Protein 5NYK (pdb70)

InterPro domains:
  IPR013766 Thioredoxin domain [PF00085] (28-106)
  IPR013766 Thioredoxin domain [PS51352] (1-121)
  IPR036249 Thioredoxin-like superfamily [SSF52833] (9-118)
  IPR044253 Thioredoxin-like 3-1/3-2 [PTHR47192] (2-120)

Sequence (118 aa):
PTSVEMEPIDDSSHHLDKILLQARRELSQPIIIDWMASWCRKCIYLKPKLEKLAAEYDTKIKFYCADVNKVPQALVKRGNISKMPTIIQLWKDGEMKAEVIGGHKAWLVIEEVREMIQKFV

Solvent-accessible surface area: 6721 Å² total; per-residue (Å²): 115,122,59,50,134,8,86,81,2,97,54,28,124,37,0,59,122,9,12,117,72,6,129,134,75,86,30,4,4,0,0,2,0,30,0,71,167,11,150,61,2,82,131,2,102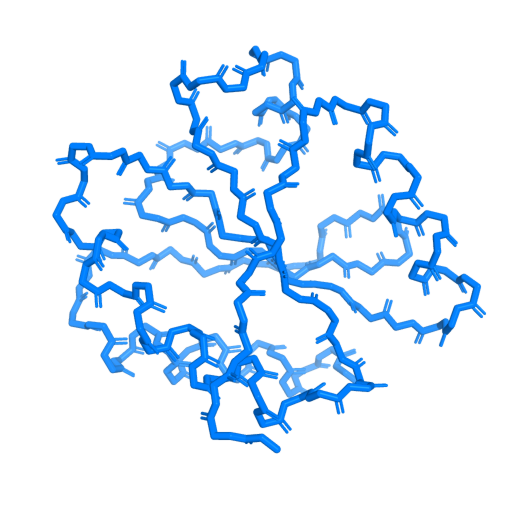,81,93,0,20,128,2,3,8,98,38,60,100,123,5,88,11,8,23,2,13,24,102,163,20,66,86,65,0,26,171,92,3,128,30,94,128,52,1,2,0,0,0,9,57,78,28,88,77,77,27,74,6,73,10,44,68,148,15,142,79,2,10,74,86,0,59,118,14,0,107,161,53,108

Structure (mmCIF, N/CA/C/O backbone):
data_5NYK
#
_entry.id   5NYK
#
_cell.length_a   46.697
_cell.length_b 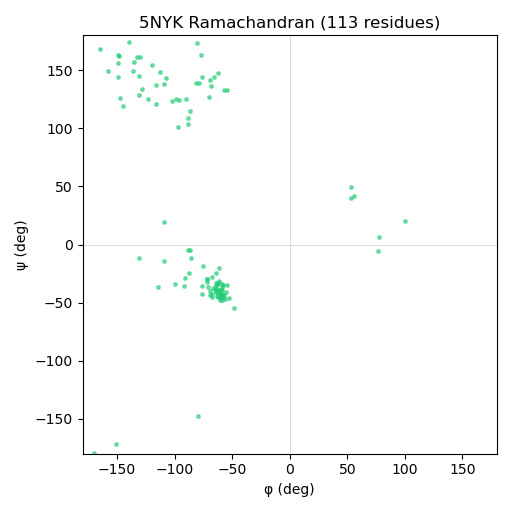  52.863
_cell.length_c   59.083
_cell.angle_alpha   90.00
_cell.angle_beta   90.00
_cell.angle_gamma   90.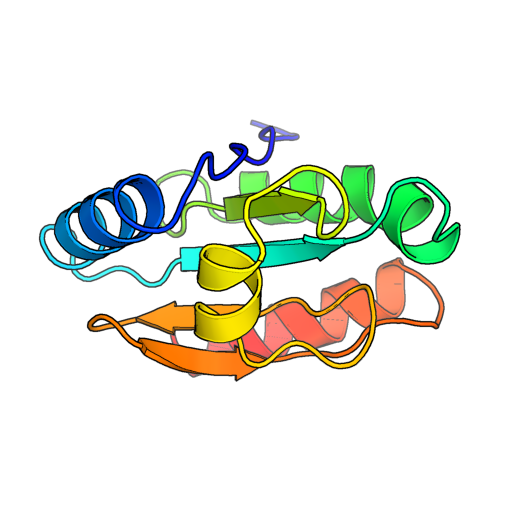00
#
_symmetry.space_group_name_H-M   'P 21 21 21'
#
loop_
_entity.id
_entity.type
_entity.pdbx_description
1 polymer 'Thioredoxin-like protein 2.1'
2 non-polymer 'CHLORIDE ION'
3 non-polymer 'POTASSIUM ION'
4 non-polymer 'PHOSPHATE ION'
5 water water
#
loop_
_atom_site.group_PDB
_atom_site.id
_atom_site.type_symbol
_atom_site.label_atom_id
_atom_site.label_alt_id
_atom_site.label_comp_id
_atom_site.label_asym_id
_atom_site.label_entity_id
_atom_site.label_seq_id
_atom_site.pdbx_PDB_ins_code
_atom_site.Cartn_x
_atom_site.Cartn_y
_atom_site.Cartn_z
_atom_site.occupancy
_atom_site.B_iso_or_equiv
_atom_site.auth_seq_id
_atom_site.auth_comp_id
_atom_site.auth_asym_id
_atom_site.auth_atom_id
_atom_site.pdbx_PDB_model_num
ATOM 1 N N . PRO A 1 5 ? -29.313 -9.209 4.878 1.00 29.69 5 PRO A N 1
ATOM 2 C CA . PRO A 1 5 ? -28.221 -8.619 5.664 1.00 27.91 5 PRO A CA 1
ATOM 3 C C . PRO A 1 5 ? -28.469 -7.164 6.063 1.00 25.55 5 PRO A C 1
ATOM 4 O O . PRO A 1 5 ? -29.158 -6.427 5.362 1.00 24.40 5 PRO A O 1
ATOM 15 N N . THR A 1 6 ? -27.903 -6.762 7.209 1.00 20.33 6 THR A N 1
ATOM 16 C CA . THR A 1 6 ? -27.987 -5.399 7.730 1.00 19.15 6 THR A CA 1
ATOM 17 C C . THR A 1 6 ? -26.800 -4.552 7.232 1.00 16.20 6 THR A C 1
ATOM 18 O O . THR A 1 6 ? -26.909 -3.330 7.142 1.00 15.96 6 THR A O 1
ATOM 29 N N . SER A 1 7 ? -25.661 -5.216 6.967 1.00 14.13 7 SER A N 1
ATOM 30 C CA . SER A 1 7 ? -24.449 -4.575 6.481 1.00 12.64 7 SER A CA 1
ATOM 31 C C . SER A 1 7 ? -23.714 -5.576 5.605 1.00 14.20 7 SER A C 1
ATOM 32 O O . SER A 1 7 ? -23.745 -6.782 5.886 1.00 15.34 7 SER A O 1
ATOM 40 N N . VAL A 1 8 ? -23.066 -5.094 4.531 1.00 11.74 8 VAL A N 1
ATOM 41 C CA . VAL A 1 8 ? -22.269 -5.917 3.638 1.00 11.76 8 VAL A CA 1
ATOM 42 C C . VAL A 1 8 ? -20.941 -5.201 3.467 1.00 12.31 8 VAL A C 1
ATOM 43 O O . VAL A 1 8 ? -20.920 -3.988 3.145 1.00 12.46 8 VAL A O 1
ATOM 56 N N . GLU A 1 9 ? -19.847 -5.928 3.675 1.00 11.23 9 GLU A N 1
ATOM 57 C CA . GLU A 1 9 ? -18.520 -5.343 3.583 1.00 11.68 9 GLU A CA 1
ATOM 58 C C . GLU A 1 9 ? -18.174 -4.963 2.145 1.00 11.48 9 GLU A C 1
ATOM 59 O O . GLU A 1 9 ? -18.356 -5.772 1.240 1.00 12.42 9 GLU A O 1
ATOM 71 N N . MET A 1 10 ? -17.591 -3.779 1.945 1.00 9.84 10 MET A N 1
ATOM 72 C CA . MET A 1 10 ? -17.111 -3.428 0.620 1.00 8.89 10 MET A CA 1
ATOM 73 C C . MET A 1 10 ? -15.920 -4.310 0.301 1.00 9.51 10 MET A C 1
ATOM 74 O O . MET A 1 10 ? -15.069 -4.550 1.174 1.00 11.31 10 MET A O 1
ATOM 88 N N . GLU A 1 11 ? -15.812 -4.745 -0.942 1.00 8.70 11 GLU A N 1
ATOM 89 C CA . GLU A 1 11 ? -14.688 -5.566 -1.367 1.00 8.84 11 GLU A CA 1
ATOM 90 C C . GLU A 1 11 ? -13.544 -4.698 -1.873 1.00 7.86 11 GLU A C 1
ATOM 91 O O . GLU A 1 11 ? -13.753 -3.888 -2.779 1.00 7.92 11 GLU A O 1
ATOM 103 N N . PRO A 1 12 ? -12.323 -4.837 -1.329 1.00 8.39 12 PRO A N 1
ATOM 104 C CA . PRO A 1 12 ? -11.207 -4.046 -1.858 1.00 7.82 12 PRO A CA 1
ATOM 105 C C . PRO A 1 12 ? -10.864 -4.423 -3.289 1.00 8.51 12 PRO A C 1
ATOM 106 O O . PRO A 1 12 ? -10.907 -5.606 -3.667 1.00 9.66 12 PRO A O 1
ATOM 117 N N . ILE A 1 13 ? -10.474 -3.422 -4.077 1.00 7.77 13 ILE A N 1
ATOM 118 C CA . ILE A 1 13 ? -9.994 -3.632 -5.438 1.00 7.53 13 ILE A CA 1
ATOM 119 C C . ILE A 1 13 ? -8.468 -3.673 -5.371 1.00 9.05 13 ILE A C 1
ATOM 120 O O . ILE A 1 13 ? -7.852 -2.736 -4.902 1.00 10.69 13 ILE A O 1
ATOM 136 N N . ASP A 1 14 ? -7.859 -4.742 -5.855 1.00 9.25 14 ASP A N 1
ATOM 137 C CA . ASP A 1 14 ? -6.404 -4.907 -5.733 1.00 10.54 14 ASP A CA 1
ATOM 138 C C . ASP A 1 14 ? -5.597 -4.059 -6.708 1.00 10.56 14 ASP A C 1
ATOM 139 O O . ASP A 1 14 ? -4.549 -3.495 -6.327 1.00 11.89 14 ASP A O 1
ATOM 148 N N . ASP A 1 15 ? -6.034 -3.991 -7.961 1.00 9.39 15 ASP A N 1
ATOM 149 C CA . ASP A 1 15 ? -5.266 -3.363 -9.032 1.00 9.27 15 ASP A CA 1
ATOM 150 C C . ASP A 1 15 ? -6.159 -3.237 -10.258 1.00 9.18 15 ASP A C 1
ATOM 151 O O . ASP A 1 15 ? -7.360 -3.597 -10.212 1.00 8.67 15 ASP A O 1
ATOM 160 N N . SER A 1 16 ? -5.605 -2.700 -11.340 1.00 9.33 16 SER A N 1
ATOM 161 C CA A SER A 1 16 ? -6.385 -2.476 -12.559 0.50 8.56 16 SER A CA 1
ATOM 162 C CA B SER A 1 16 ? -6.373 -2.481 -12.555 0.50 8.87 16 SER A CA 1
ATOM 163 C C . SER A 1 16 ? -6.906 -3.773 -13.180 1.00 9.18 16 SER A C 1
ATOM 164 O O . SER A 1 16 ? -8.028 -3.793 -13.711 1.00 8.62 16 SER A O 1
ATOM 179 N N . HIS A 1 17 ? -6.129 -4.855 -13.124 1.00 9.24 17 HIS A N 1
ATOM 180 C CA . HIS A 1 17 ? -6.610 -6.133 -13.644 1.00 8.89 17 HIS A CA 1
ATOM 181 C C . HIS A 1 17 ? -7.823 -6.623 -12.844 1.00 8.46 17 HIS A C 1
ATOM 182 O O . HIS A 1 17 ? -8.778 -7.154 -13.424 1.00 8.66 17 HIS A O 1
AT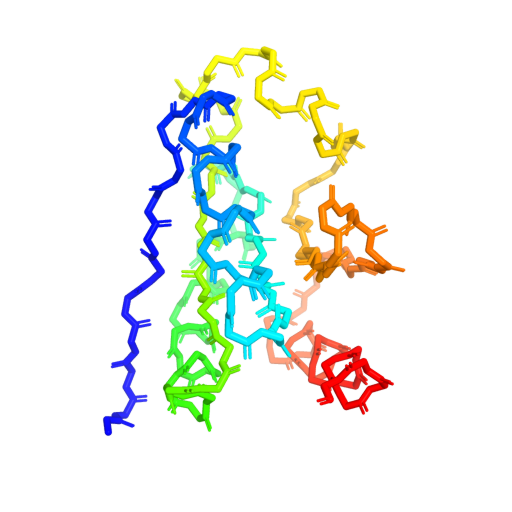OM 196 N N . HIS A 1 18 ? -7.805 -6.421 -11.524 1.00 8.30 18 HIS A N 1
ATOM 197 C CA . HIS A 1 18 ? -8.936 -6.782 -10.699 1.00 7.94 18 HIS A CA 1
ATOM 198 C C . HIS A 1 18 ? -10.158 -5.942 -11.107 1.00 8.11 18 HIS A C 1
ATOM 199 O O . HIS A 1 18 ? -11.243 -6.490 -11.278 1.00 8.08 18 HIS A O 1
ATOM 213 N N . LEU A 1 19 ? -9.969 -4.646 -11.307 1.00 7.70 19 LEU A N 1
ATOM 214 C CA . LEU A 1 19 ? -11.073 -3.805 -11.777 1.00 7.61 19 LEU A CA 1
ATOM 215 C C . LEU A 1 19 ? -11.623 -4.352 -13.105 1.00 7.62 19 LEU A C 1
ATOM 216 O O . LEU A 1 19 ? -12.850 -4.413 -13.310 1.00 7.44 19 LEU A O 1
ATOM 232 N N . ASP A 1 20 ? -10.737 -4.740 -14.019 1.00 7.29 20 ASP A N 1
ATOM 233 C CA . ASP A 1 20 ? -11.198 -5.316 -15.283 1.00 7.40 20 ASP A CA 1
ATOM 234 C C . ASP A 1 20 ? -12.100 -6.528 -15.051 1.00 7.49 20 ASP A C 1
ATOM 235 O O . ASP A 1 20 ? -13.152 -6.647 -15.689 1.00 7.39 20 ASP A O 1
ATOM 244 N N . LYS A 1 21 ? -11.682 -7.440 -14.177 1.00 7.79 21 LYS A N 1
ATOM 245 C CA . LYS A 1 21 ? -12.483 -8.614 -13.872 1.00 7.54 21 LYS A CA 1
ATOM 246 C C . LYS A 1 21 ? -13.798 -8.252 -13.206 1.00 7.37 21 LYS A C 1
ATOM 247 O O . LYS A 1 21 ? -14.835 -8.847 -13.520 1.00 7.61 21 LYS A O 1
ATOM 266 N N . ILE A 1 22 ? -13.782 -7.281 -12.293 1.00 6.84 22 ILE A N 1
ATOM 267 C CA . ILE A 1 22 ? -14.985 -6.816 -11.632 1.00 7.18 22 ILE A CA 1
ATOM 268 C C . ILE A 1 22 ? -15.990 -6.291 -12.679 1.00 7.12 22 ILE A C 1
ATOM 269 O O . ILE A 1 22 ? -17.205 -6.564 -12.570 1.00 7.40 22 ILE A O 1
ATOM 285 N N . LEU A 1 23 ? -15.494 -5.525 -13.649 1.00 6.64 23 LEU A N 1
ATOM 286 C CA . LEU A 1 23 ? -16.380 -4.953 -14.654 1.00 7.15 23 LEU A CA 1
ATOM 287 C C . LEU A 1 23 ? -16.904 -6.015 -15.621 1.00 6.85 23 LEU A C 1
ATOM 288 O O . LEU A 1 23 ? -18.055 -5.905 -16.073 1.00 7.24 23 LEU A O 1
ATOM 304 N N . LEU A 1 24 ? -16.113 -7.049 -15.914 1.00 6.89 24 LEU A N 1
ATOM 305 C CA . LEU A 1 24 ? -16.598 -8.165 -16.725 1.00 6.90 24 LEU A CA 1
ATOM 306 C C . LEU A 1 24 ? -17.734 -8.889 -15.988 1.00 7.05 24 LEU A C 1
ATOM 307 O O . LEU A 1 24 ? -18.734 -9.255 -16.610 1.00 7.49 24 LEU A O 1
ATOM 323 N N . GLN A 1 25 ? -17.587 -9.080 -14.670 1.00 6.81 25 GLN A N 1
ATOM 324 C CA . GLN A 1 25 ? -18.632 -9.766 -13.914 1.00 7.33 25 GLN A CA 1
ATOM 325 C C . GLN A 1 25 ? -19.898 -8.906 -13.865 1.00 7.12 25 GLN A C 1
ATOM 326 O O . GLN A 1 25 ? -21.016 -9.417 -14.004 1.00 7.72 25 GLN A O 1
ATOM 340 N N . ALA A 1 26 ? -19.746 -7.595 -13.647 1.00 6.88 26 ALA A N 1
ATOM 341 C CA . ALA A 1 26 ? -20.918 -6.716 -13.624 1.00 7.00 26 ALA A CA 1
ATOM 342 C C . ALA A 1 26 ? -21.637 -6.741 -14.984 1.00 7.69 26 ALA A C 1
ATOM 343 O O . ALA A 1 26 ? -22.875 -6.742 -15.035 1.00 7.96 26 ALA A O 1
ATOM 350 N N . ARG A 1 27 ? -20.870 -6.779 -16.074 1.00 7.50 27 ARG A N 1
ATOM 351 C CA A ARG A 1 27 ? -21.435 -6.832 -17.399 0.67 8.23 27 ARG A CA 1
ATOM 352 C CA B ARG A 1 27 ? -21.508 -6.852 -17.397 0.33 7.29 27 ARG A CA 1
ATOM 353 C C . ARG A 1 27 ? -22.276 -8.133 -17.567 1.00 8.62 27 ARG A C 1
ATOM 354 O O . ARG A 1 27 ? -23.391 -8.103 -18.123 1.00 9.23 27 ARG A O 1
ATOM 395 N N . GLU A 1 28 ? -21.733 -9.262 -17.118 1.00 7.69 28 GLU A N 1
ATOM 396 C CA . GLU A 1 28 ? -22.451 -10.529 -17.235 1.00 8.36 28 GLU A CA 1
ATOM 397 C C . GLU A 1 28 ? -23.825 -10.406 -16.581 1.00 9.13 28 GLU A C 1
ATOM 398 O O . GLU A 1 28 ? -24.815 -10.953 -17.090 1.00 9.80 28 GLU A O 1
ATOM 410 N N . LEU A 1 29 ? -23.896 -9.734 -15.423 1.00 8.14 29 LEU A N 1
ATOM 411 C CA . LEU A 1 29 ? -25.136 -9.584 -14.660 1.00 8.79 29 LEU A CA 1
ATOM 412 C C . LEU A 1 29 ? -25.989 -8.412 -15.071 1.00 9.87 29 LEU A C 1
ATOM 413 O O . LEU A 1 29 ? -27.059 -8.224 -14.490 1.00 10.14 29 LEU A O 1
ATOM 429 N N . SER A 1 30 ? -25.513 -7.596 -15.987 1.00 8.53 30 SER A N 1
ATOM 430 C CA . SER A 1 30 ? -26.174 -6.362 -16.380 1.00 8.85 30 SER A CA 1
ATOM 431 C C . SER A 1 30 ? -26.404 -5.462 -15.192 1.00 9.56 30 SER A C 1
ATOM 432 O O . SER A 1 30 ? -27.456 -4.825 -15.085 1.00 11.21 30 SER A O 1
ATOM 440 N N . GLN A 1 31 ? -25.399 -5.355 -14.300 1.00 8.00 31 GLN A N 1
ATOM 441 C CA . GLN A 1 31 ? -25.524 -4.540 -13.092 1.00 7.72 31 GLN A CA 1
ATOM 442 C C . GLN A 1 31 ? -24.507 -3.453 -13.062 1.00 8.03 31 GLN A C 1
ATOM 443 O O . GLN A 1 31 ? -23.417 -3.599 -13.598 1.00 7.80 31 GLN A O 1
ATOM 457 N N . PRO A 1 32 ? -24.817 -2.357 -12.350 1.00 7.74 32 PRO A N 1
ATOM 458 C CA . PRO A 1 32 ? -23.791 -1.381 -12.011 1.00 7.22 32 PRO A CA 1
ATOM 459 C C . PRO A 1 32 ? -23.017 -1.905 -10.802 1.00 7.40 32 PRO A C 1
ATOM 460 O O . PRO A 1 32 ? -23.405 -2.877 -10.147 1.00 7.53 32 PRO A O 1
ATOM 471 N N . ILE A 1 33 ? -21.953 -1.181 -10.467 1.00 6.74 33 ILE A N 1
ATOM 472 C CA . ILE A 1 33 ? -21.185 -1.349 -9.240 1.00 6.40 33 ILE A CA 1
ATOM 473 C C . ILE A 1 33 ? -20.965 0.021 -8.629 1.00 6.95 33 ILE A C 1
ATOM 474 O O . ILE A 1 33 ? -21.055 1.049 -9.327 1.00 7.03 33 ILE A O 1
ATOM 490 N N . ILE A 1 34 ? -20.621 0.039 -7.340 1.00 6.28 34 ILE A N 1
ATOM 491 C CA . ILE A 1 34 ? -20.212 1.254 -6.657 1.00 6.41 34 ILE A CA 1
ATOM 492 C C . ILE A 1 34 ? -18.765 1.063 -6.237 1.00 6.54 34 ILE A C 1
ATOM 493 O O . ILE A 1 34 ? -18.404 -0.006 -5.712 1.00 7.50 34 ILE A O 1
ATOM 509 N N . ILE A 1 35 ? -17.933 2.108 -6.419 1.00 6.24 35 ILE A N 1
ATOM 510 C CA . ILE A 1 35 ? -16.556 2.100 -5.924 1.00 6.39 35 ILE A CA 1
ATOM 511 C C . ILE A 1 35 ? -16.373 3.306 -5.018 1.00 6.70 35 ILE A C 1
ATOM 512 O O . ILE A 1 35 ? -16.585 4.456 -5.441 1.00 7.07 35 ILE A O 1
ATOM 528 N N . ASP A 1 36 ? -15.927 3.045 -3.784 1.00 6.54 36 ASP A N 1
ATOM 529 C CA . ASP A 1 36 ? -15.547 4.052 -2.805 1.00 6.92 36 ASP A CA 1
ATOM 530 C C . ASP A 1 36 ? -14.030 4.248 -2.834 1.00 6.53 36 ASP A C 1
ATOM 531 O O . ASP A 1 36 ? -13.299 3.396 -2.354 1.00 7.22 36 ASP A O 1
ATOM 540 N N . TRP A 1 37 ? -13.598 5.320 -3.487 1.00 6.73 37 TRP A N 1
ATOM 541 C CA . TRP A 1 37 ? -12.181 5.707 -3.545 1.00 7.36 37 TRP A CA 1
ATOM 542 C C . TRP A 1 37 ? -11.893 6.551 -2.325 1.00 7.24 37 TRP A C 1
ATOM 543 O O . TRP A 1 37 ? -12.467 7.643 -2.170 1.00 7.40 37 TRP A O 1
ATOM 564 N N . MET A 1 38 ? -11.026 6.035 -1.446 1.00 6.91 38 MET A N 1
ATOM 565 C CA . MET A 1 38 ? -10.840 6.620 -0.147 1.00 7.19 38 MET A CA 1
ATOM 566 C C . MET A 1 38 ? -9.369 6.631 0.239 1.00 7.51 38 MET A C 1
ATOM 567 O O . MET A 1 38 ? -8.509 6.150 -0.494 1.00 7.49 38 MET A O 1
ATOM 581 N N . ALA A 1 39 ? -9.066 7.265 1.381 1.00 7.74 39 ALA A N 1
ATOM 582 C CA . ALA A 1 39 ? -7.736 7.227 1.970 1.00 7.53 39 ALA A CA 1
ATOM 583 C C . ALA A 1 39 ? -7.886 7.009 3.470 1.00 7.68 39 ALA A C 1
ATOM 584 O O . ALA A 1 39 ? -8.859 7.475 4.079 1.00 7.73 39 ALA A O 1
ATOM 591 N N . SER A 1 40 ? -6.911 6.352 4.076 1.00 7.51 40 SER A N 1
ATOM 592 C CA . SER A 1 40 ? -7.008 5.988 5.483 1.00 7.61 40 SER A CA 1
ATOM 593 C C . SER A 1 40 ? -6.795 7.157 6.441 1.00 7.77 40 SER A C 1
ATOM 594 O O . SER A 1 40 ? -7.169 7.062 7.613 1.00 8.53 40 SER A O 1
ATOM 602 N N . TRP A 1 41 ? -6.186 8.249 5.967 1.00 6.91 41 TRP A N 1
ATOM 603 C CA . TRP A 1 41 ? -6.027 9.482 6.733 1.00 6.93 41 TRP A CA 1
ATOM 604 C C . TRP A 1 41 ? -7.216 10.427 6.564 1.00 7.09 41 TRP A C 1
ATOM 605 O O . TRP A 1 41 ? -7.272 11.469 7.223 1.00 7.13 41 TRP A O 1
ATOM 626 N N . CYS A 1 42 ? -8.171 10.086 5.692 1.00 6.72 42 CYS A N 1
ATOM 627 C CA . CYS A 1 42 ? -9.289 10.950 5.352 1.00 7.31 42 CYS A CA 1
ATOM 628 C C . CYS A 1 42 ? -10.404 10.655 6.367 1.00 7.19 42 CYS A C 1
ATOM 629 O O . CYS A 1 42 ? -11.038 9.602 6.298 1.00 6.93 42 CYS A O 1
ATOM 636 N N . ARG A 1 43 ? -10.586 11.543 7.336 1.00 7.26 43 ARG A N 1
ATOM 637 C CA . ARG A 1 43 ? -11.517 11.229 8.415 1.00 7.24 43 ARG A CA 1
ATOM 638 C C . ARG A 1 43 ? -12.920 10.999 7.890 1.00 7.26 43 ARG A C 1
ATOM 639 O O . ARG A 1 43 ? -13.606 10.078 8.329 1.00 7.29 43 ARG A O 1
ATOM 660 N N . LYS A 1 44 ? -13.386 11.807 6.947 1.00 7.36 44 LYS A N 1
ATOM 661 C CA . LYS A 1 44 ? -14.719 11.610 6.408 1.00 7.88 44 LYS A CA 1
ATOM 662 C C . LYS A 1 44 ? -14.849 10.285 5.684 1.00 7.49 44 LYS A C 1
ATOM 663 O O . LYS A 1 44 ? -15.910 9.650 5.739 1.00 7.85 44 LYS A O 1
ATOM 682 N N . CYS A 1 45 ? -13.781 9.827 5.041 1.00 7.36 45 CYS A N 1
ATOM 683 C CA . CYS A 1 45 ? -13.782 8.502 4.407 1.00 7.22 45 CYS A CA 1
ATOM 684 C C . CYS A 1 45 ? -14.030 7.429 5.463 1.00 6.89 45 CYS A C 1
ATOM 685 O O . CYS A 1 45 ? -14.830 6.500 5.255 1.00 7.22 45 CYS A O 1
ATOM 692 N N . ILE A 1 46 ? -13.308 7.520 6.571 1.00 6.81 46 ILE A N 1
ATOM 693 C CA . ILE A 1 46 ? -13.435 6.529 7.633 1.00 6.98 46 ILE A CA 1
ATOM 694 C C . ILE A 1 46 ? -14.861 6.554 8.204 1.00 7.21 46 ILE A C 1
ATOM 695 O O . ILE A 1 46 ? -15.484 5.505 8.397 1.00 7.53 46 ILE A O 1
ATOM 711 N N . TYR A 1 47 ? -15.387 7.732 8.465 1.00 7.20 47 TYR A N 1
ATOM 712 C CA . TYR A 1 47 ? -16.715 7.820 9.072 1.00 7.45 47 TYR A CA 1
ATOM 713 C C . TYR A 1 47 ? -17.781 7.335 8.100 1.00 7.73 47 TYR A C 1
ATOM 714 O O . TYR A 1 47 ? -18.845 6.858 8.531 1.00 8.77 47 TYR A O 1
ATOM 732 N N . LEU A 1 48 ? -17.546 7.456 6.802 1.00 7.43 48 LEU A N 1
ATOM 733 C CA . LEU A 1 48 ? -18.527 7.031 5.799 1.00 7.86 48 LEU A CA 1
ATOM 734 C C . LEU A 1 48 ? -18.629 5.514 5.710 1.00 8.13 48 LEU A C 1
ATOM 735 O O . LEU A 1 48 ? -19.681 5.002 5.324 1.00 8.28 48 LEU A O 1
ATOM 751 N N . LYS A 1 49 ? -17.543 4.773 5.997 1.00 8.38 49 LYS A N 1
ATOM 752 C CA . LYS A 1 49 ? -17.517 3.337 5.770 1.00 8.36 49 LYS A CA 1
ATOM 753 C C . LYS A 1 49 ? -18.736 2.592 6.310 1.00 8.37 49 LYS A C 1
ATOM 754 O O . LYS A 1 49 ? -19.376 1.865 5.545 1.00 8.82 49 LYS A O 1
ATOM 773 N N . PRO A 1 50 ? -19.090 2.715 7.601 1.00 8.72 50 PRO A N 1
ATOM 774 C CA . PRO A 1 50 ? -20.236 1.918 8.086 1.00 9.14 50 PRO A CA 1
ATOM 775 C C . PRO A 1 50 ? -21.539 2.267 7.398 1.00 8.44 50 PRO A C 1
ATOM 776 O O . PRO A 1 50 ? -22.393 1.394 7.200 1.00 8.90 50 PRO A O 1
ATOM 787 N N . LYS A 1 51 ? -21.697 3.526 7.031 1.00 8.78 51 LYS A N 1
ATOM 788 C CA . LYS A 1 51 ? -22.908 3.951 6.335 1.00 8.37 51 LYS A CA 1
ATOM 789 C C . LYS A 1 51 ? -22.968 3.412 4.913 1.00 8.14 51 LYS A C 1
ATOM 790 O O . LYS A 1 51 ? -24.044 3.032 4.421 1.00 8.53 51 LYS A O 1
ATOM 809 N N . LEU A 1 52 ? -21.823 3.346 4.243 1.00 7.94 52 LEU A N 1
ATOM 810 C CA . LEU A 1 52 ? -21.760 2.724 2.916 1.00 8.09 52 LEU A CA 1
ATOM 811 C C . LEU A 1 52 ? -22.063 1.243 3.007 1.00 8.65 52 LEU A C 1
ATOM 812 O O . LEU A 1 52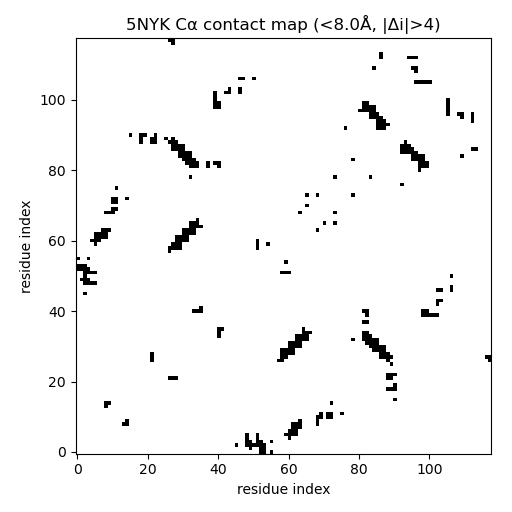 ? -22.703 0.700 2.097 1.00 8.71 52 LEU A O 1
ATOM 828 N N . GLU A 1 53 ? -21.593 0.565 4.063 1.00 8.50 53 GLU A N 1
ATOM 829 C CA . GLU A 1 53 ? -21.828 -0.871 4.189 1.00 8.88 53 GLU A CA 1
ATOM 830 C C . GLU A 1 53 ? -23.294 -1.150 4.524 1.00 8.97 53 GLU A C 1
ATOM 831 O O . GLU A 1 53 ? -23.841 -2.153 4.066 1.00 9.25 53 GLU A O 1
ATOM 843 N N . LYS A 1 54 ? -23.975 -0.231 5.216 1.00 8.66 54 LYS A N 1
ATOM 844 C CA . LYS A 1 54 ? -25.418 -0.353 5.420 1.00 9.13 54 LYS A CA 1
ATOM 845 C C . LYS A 1 54 ? -26.132 -0.172 4.061 1.00 9.55 54 LYS A C 1
ATOM 846 O O . LYS A 1 54 ? -27.046 -0.944 3.740 1.00 10.21 54 LYS A O 1
ATOM 865 N N . LEU A 1 55 ? -25.727 0.836 3.272 1.00 8.80 55 LEU A N 1
ATOM 866 C CA . LEU A 1 55 ? -26.336 1.026 1.965 1.00 9.10 55 LEU A CA 1
ATOM 867 C C . LEU A 1 55 ? -26.073 -0.193 1.053 1.00 9.27 55 LEU A C 1
ATOM 868 O O . LEU A 1 55 ? -26.983 -0.647 0.325 1.00 9.95 55 LEU A O 1
ATOM 884 N N . ALA A 1 56 ? -24.879 -0.762 1.112 1.00 8.97 56 ALA A N 1
ATOM 885 C CA . ALA A 1 56 ? -24.566 -1.924 0.304 1.00 9.00 56 ALA A CA 1
ATOM 886 C C . ALA A 1 56 ? -25.501 -3.063 0.629 1.00 9.62 56 ALA A C 1
ATOM 887 O O . ALA A 1 56 ? -25.947 -3.788 -0.279 1.00 10.27 56 ALA A O 1
ATOM 894 N N . ALA A 1 57 ? -25.837 -3.242 1.914 1.00 9.53 57 ALA A N 1
ATOM 895 C CA . ALA A 1 57 ? -26.768 -4.317 2.286 1.00 10.42 57 ALA A CA 1
ATOM 896 C C . ALA A 1 57 ? -28.132 -4.115 1.682 1.00 10.99 57 ALA A C 1
ATOM 897 O O . ALA A 1 57 ? -28.772 -5.106 1.281 1.00 11.75 57 ALA A O 1
ATOM 904 N N . GLU A 1 58 ? -28.582 -2.889 1.544 1.00 10.81 58 GLU A N 1
ATOM 905 C CA . GLU A 1 58 ? -29.876 -2.611 0.945 1.00 11.42 58 GLU A CA 1
ATOM 906 C C . GLU A 1 58 ? -29.921 -3.035 -0.520 1.00 12.42 58 GLU A C 1
ATOM 907 O O . GLU A 1 58 ? -31.000 -3.265 -1.057 1.00 14.79 58 GLU A O 1
ATOM 919 N N . TYR A 1 59 ? -28.758 -3.097 -1.183 1.00 10.67 59 TYR A N 1
ATOM 920 C CA . TYR A 1 59 ? -28.622 -3.482 -2.584 1.00 10.73 59 TYR A CA 1
ATOM 921 C C . TYR A 1 59 ? -27.978 -4.846 -2.763 1.00 11.28 59 TYR A C 1
ATOM 922 O O . TYR A 1 59 ? -27.551 -5.179 -3.865 1.00 11.49 59 TYR A O 1
ATOM 940 N N . ASP A 1 60 ? -27.983 -5.684 -1.729 1.00 11.73 60 ASP A N 1
ATOM 941 C CA . ASP A 1 60 ? -27.407 -7.012 -1.821 1.00 12.02 60 ASP A CA 1
ATOM 942 C C . ASP A 1 60 ? -28.063 -7.779 -2.956 1.00 13.59 60 ASP A C 1
ATOM 943 O O . ASP A 1 60 ? -29.287 -7.753 -3.084 1.00 13.95 60 ASP A O 1
ATOM 952 N N . THR A 1 61 ? -27.238 -8.428 -3.796 1.00 13.09 61 THR A N 1
ATOM 953 C CA . THR A 1 61 ? -27.626 -9.174 -5.000 1.00 12.81 61 THR A CA 1
ATOM 954 C C . THR A 1 61 ? -27.956 -8.273 -6.182 1.00 14.47 61 THR A C 1
ATOM 955 O O . THR A 1 61 ? -28.167 -8.805 -7.274 1.00 14.43 61 THR A O 1
ATOM 966 N N . LYS A 1 62 ? -27.983 -6.941 -6.006 1.00 11.22 62 LYS A N 1
ATOM 967 C CA . LYS A 1 62 ? -28.337 -6.022 -7.078 1.00 11.48 62 LYS A CA 1
ATOM 968 C C . LYS A 1 62 ? -27.206 -5.117 -7.528 1.00 9.82 62 LYS A C 1
ATOM 969 O O . LYS A 1 62 ? -27.133 -4.764 -8.702 1.00 9.43 62 LYS A O 1
ATOM 988 N N . ILE A 1 63 ? -26.365 -4.668 -6.590 1.00 8.31 63 ILE A N 1
ATOM 989 C CA . ILE A 1 63 ? -25.222 -3.805 -6.880 1.00 8.19 63 ILE A CA 1
ATOM 990 C C . ILE A 1 63 ? -24.110 -4.186 -5.939 1.00 8.91 63 ILE A C 1
ATOM 991 O O . ILE A 1 63 ? -24.285 -4.054 -4.724 1.00 10.14 63 ILE A O 1
ATOM 1007 N N . LYS A 1 64 ? -22.990 -4.620 -6.468 1.00 7.61 64 LYS A N 1
ATOM 1008 C CA . LYS A 1 64 ? -21.825 -4.885 -5.627 1.00 7.58 64 LYS A CA 1
ATOM 1009 C C . LYS A 1 64 ? -21.077 -3.584 -5.340 1.00 7.14 64 LYS A C 1
ATOM 1010 O O . LYS A 1 64 ? -20.896 -2.739 -6.231 1.00 7.48 64 LYS A O 1
ATOM 1029 N N . PHE A 1 65 ? -20.630 -3.451 -4.091 1.00 7.34 65 PHE A N 1
ATOM 1030 C CA . PHE A 1 65 ? -19.857 -2.302 -3.628 1.00 7.02 65 PHE A CA 1
ATOM 1031 C C . PHE A 1 65 ? -18.413 -2.708 -3.371 1.00 7.05 65 PHE A C 1
ATOM 1032 O O . PHE A 1 65 ? -18.119 -3.741 -2.740 1.00 8.15 65 PHE A O 1
ATOM 1049 N N . TYR A 1 66 ? -17.519 -1.828 -3.798 1.00 6.89 66 TYR A N 1
ATOM 1050 C CA . TYR A 1 66 ? -16.082 -2.002 -3.705 1.00 7.03 66 TYR A CA 1
ATOM 1051 C C . TYR A 1 66 ? -15.448 -0.781 -3.089 1.00 7.09 66 TYR A C 1
ATOM 1052 O O . TYR A 1 66 ? -16.031 0.309 -3.074 1.00 7.27 66 TYR A O 1
ATOM 1070 N N . CYS A 1 67 ? -14.217 -0.955 -2.596 1.00 7.44 67 CYS A N 1
ATOM 1071 C CA . CYS A 1 67 ? -13.445 0.169 -2.077 1.00 7.59 67 CYS A CA 1
ATOM 1072 C C . CYS A 1 67 ? -12.025 0.087 -2.581 1.00 7.35 67 CYS A C 1
ATOM 1073 O O . CYS A 1 67 ? -11.524 -0.982 -2.936 1.00 8.27 67 CYS A O 1
ATOM 1081 N N . ALA A 1 68 ? -11.364 1.234 -2.598 1.00 7.41 68 ALA A N 1
ATOM 1082 C CA . ALA A 1 68 ? -9.965 1.288 -2.986 1.00 8.32 68 ALA A CA 1
ATOM 1083 C C . ALA A 1 68 ? -9.277 2.383 -2.204 1.00 8.51 68 ALA A C 1
ATOM 1084 O O . ALA A 1 68 ? -9.765 3.533 -2.192 1.00 8.83 68 ALA A O 1
ATOM 1091 N N . ASP A 1 69 ? -8.191 2.019 -1.524 1.00 8.56 69 ASP A N 1
ATOM 1092 C CA . ASP A 1 69 ? -7.388 2.957 -0.740 1.00 8.13 69 ASP A CA 1
ATOM 1093 C C . ASP A 1 69 ? -6.346 3.544 -1.688 1.00 8.43 69 ASP A C 1
ATOM 1094 O O . ASP A 1 69 ? -5.449 2.827 -2.175 1.00 9.33 69 ASP A O 1
ATOM 1103 N N . VAL A 1 70 ? -6.518 4.825 -2.029 1.00 7.88 70 VAL A N 1
ATOM 1104 C CA . VAL A 1 70 ? -5.711 5.461 -3.061 1.00 8.24 70 VAL A CA 1
ATOM 1105 C C . VAL A 1 70 ? -4.232 5.516 -2.773 1.00 9.89 70 VAL A C 1
ATOM 1106 O O . VAL A 1 70 ? -3.442 5.699 -3.711 1.00 10.23 70 VAL A O 1
ATOM 1119 N N . ASN A 1 71 ? -3.835 5.376 -1.509 1.00 8.96 71 ASN A N 1
ATOM 1120 C CA . ASN A 1 71 ? -2.409 5.337 -1.210 1.00 9.59 71 ASN A CA 1
ATOM 1121 C C . ASN A 1 71 ? -1.839 3.945 -1.294 1.00 12.10 71 ASN A C 1
ATOM 1122 O O . ASN A 1 71 ? -0.615 3.807 -1.474 1.00 16.80 71 ASN A O 1
ATOM 1133 N N . LYS A 1 72 ? -2.650 2.924 -1.116 1.00 10.09 72 LYS A N 1
ATOM 1134 C CA . LYS A 1 72 ? -2.156 1.557 -1.105 1.00 10.74 72 LYS A CA 1
ATOM 1135 C C . LYS A 1 72 ? -2.200 0.891 -2.463 1.00 12.14 72 LYS A C 1
ATOM 1136 O O . LYS A 1 72 ? -1.287 0.106 -2.769 1.00 13.53 72 LYS A O 1
ATOM 1155 N N . VAL A 1 73 ? -3.208 1.169 -3.286 1.00 9.90 73 VAL A N 1
ATOM 1156 C CA . VAL A 1 73 ? -3.327 0.499 -4.569 1.00 9.92 73 VAL A CA 1
ATOM 1157 C C . VAL A 1 73 ? -2.347 1.105 -5.554 1.00 11.12 73 VAL A C 1
ATOM 1158 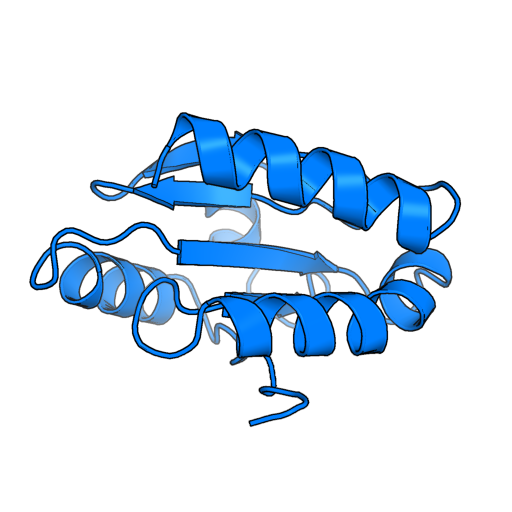O O . VAL A 1 73 ? -1.832 2.223 -5.352 1.00 10.90 73 VAL A O 1
ATOM 1171 N N . PRO A 1 74 ? -2.065 0.414 -6.667 1.00 11.42 74 PRO A N 1
ATOM 1172 C CA . PRO A 1 74 ? -1.160 1.001 -7.654 1.00 11.83 74 PRO A CA 1
ATOM 1173 C C . PRO A 1 74 ? -1.728 2.297 -8.229 1.00 12.63 74 PRO A C 1
ATOM 1174 O O . PRO A 1 74 ? -2.949 2.470 -8.406 1.00 11.12 74 PRO A O 1
ATOM 1185 N N . GLN A 1 75 ? -0.830 3.229 -8.559 1.00 12.98 75 GLN A N 1
ATOM 1186 C CA . GLN A 1 75 ? -1.211 4.497 -9.162 1.00 13.31 75 GLN A CA 1
ATOM 1187 C C . GLN A 1 75 ? -2.054 4.292 -10.433 1.00 13.10 75 GLN A C 1
ATOM 1188 O O . GLN A 1 75 ? -2.973 5.068 -10.695 1.00 12.37 75 GLN A O 1
ATOM 1192 N N . ALA A 1 76 ? -1.752 3.234 -11.203 1.00 12.10 76 ALA A N 1
ATOM 1193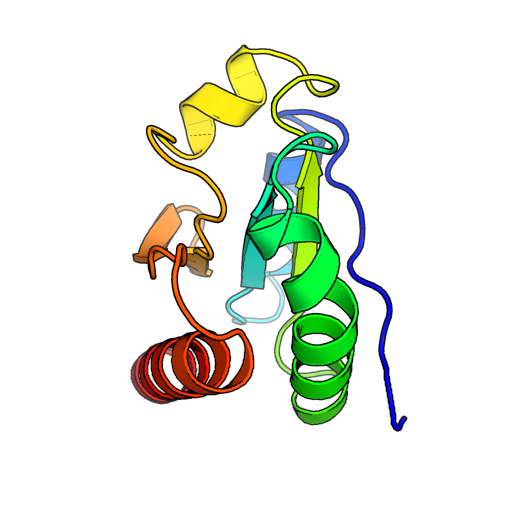 C CA . ALA A 1 76 ? -2.507 2.987 -12.432 1.00 11.37 76 ALA A CA 1
ATOM 1194 C C . ALA A 1 76 ? -3.977 2.718 -12.142 1.00 10.88 76 ALA A C 1
ATOM 1195 O O . ALA A 1 76 ? -4.829 3.115 -12.939 1.00 11.60 76 ALA A O 1
ATOM 1202 N N . LEU A 1 77 ? -4.286 2.080 -11.010 1.00 10.31 77 LEU A N 1
ATOM 1203 C CA . LEU A 1 77 ? -5.689 1.840 -10.681 1.00 9.46 77 LEU A CA 1
ATOM 1204 C C . LEU A 1 77 ? -6.384 3.151 -10.339 1.00 9.15 77 LEU A C 1
ATOM 1205 O O . LEU A 1 77 ? -7.486 3.404 -10.806 1.00 9.63 77 LEU A O 1
ATOM 1221 N N . VAL A 1 78 ? -5.722 4.011 -9.543 1.00 9.17 78 VAL A N 1
ATOM 1222 C CA . VAL A 1 78 ? -6.335 5.291 -9.187 1.00 9.51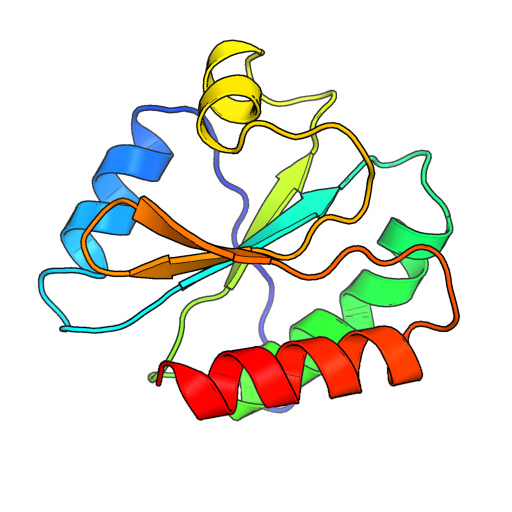 78 VAL A CA 1
ATOM 1223 C C . VAL A 1 78 ? -6.640 6.098 -10.468 1.00 9.96 78 VAL A C 1
ATOM 1224 O O . VAL A 1 78 ? -7.671 6.719 -10.601 1.00 10.21 78 VAL A O 1
ATOM 1237 N N . LYS A 1 79 ? -5.720 6.043 -11.447 1.00 10.40 79 LYS A N 1
ATOM 1238 C CA . LYS A 1 79 ? -5.902 6.762 -12.710 1.00 10.77 79 LYS A CA 1
ATOM 1239 C C . LYS A 1 79 ? -7.139 6.273 -13.459 1.00 10.95 79 LYS A C 1
ATOM 1240 O O . LYS A 1 79 ? -7.812 7.067 -14.090 1.00 11.06 79 LYS A O 1
ATOM 1259 N N . ARG A 1 80 ? -7.494 4.994 -13.322 1.00 10.15 80 ARG A N 1
ATOM 1260 C CA . ARG A 1 80 ? -8.722 4.476 -13.948 1.00 10.78 80 ARG A CA 1
ATOM 1261 C C . ARG A 1 80 ? -9.966 5.231 -13.461 1.00 11.13 80 ARG A C 1
ATOM 1262 O O . ARG A 1 80 ? -10.899 5.405 -14.232 1.00 11.28 80 ARG A O 1
ATOM 1283 N N . GLY A 1 81 ? -9.982 5.678 -12.192 1.00 10.49 81 GLY A N 1
ATOM 1284 C CA . GLY A 1 81 ? -11.095 6.447 -11.650 1.00 11.03 81 GLY A CA 1
ATOM 1285 C C . GLY A 1 81 ? -11.026 7.931 -11.906 1.00 9.91 81 GLY A C 1
ATOM 1286 O O . GLY A 1 81 ? -11.971 8.653 -11.642 1.00 10.41 81 GLY A O 1
ATOM 1290 N N . ASN A 1 82 ? -9.848 8.426 -12.379 1.00 10.04 82 ASN A N 1
ATOM 1291 C CA . ASN A 1 82 ? -9.590 9.843 -12.546 1.00 9.74 82 ASN A CA 1
ATOM 1292 C C . ASN A 1 82 ? -9.889 10.561 -11.217 1.00 10.51 82 ASN A C 1
ATOM 1293 O O . ASN A 1 82 ? -10.529 11.581 -11.184 1.00 12.78 82 ASN A O 1
ATOM 1304 N N . ILE A 1 83 ? -9.356 10.041 -10.126 1.00 8.84 83 ILE A N 1
ATOM 1305 C CA . ILE A 1 83 ? -9.650 10.584 -8.799 1.00 8.53 83 ILE A CA 1
ATOM 1306 C C . ILE A 1 83 ? -8.851 11.842 -8.532 1.00 9.74 83 ILE A C 1
ATOM 1307 O O . ILE A 1 83 ? -7.659 11.900 -8.868 1.00 9.90 83 ILE A O 1
ATOM 1323 N N . SER A 1 84 ? -9.506 12.815 -7.928 1.00 8.46 84 SER A N 1
ATOM 1324 C CA . SER A 1 84 ? -8.879 14.057 -7.498 1.00 8.62 84 SER A CA 1
ATOM 1325 C C . SER A 1 84 ? -9.206 14.450 -6.057 1.00 8.84 84 SER A C 1
ATOM 1326 O O . SER A 1 84 ? -8.542 15.348 -5.515 1.00 9.52 84 SER A O 1
ATOM 1333 N N . LYS A 1 85 ? -10.185 13.790 -5.416 1.00 9.12 85 LYS A N 1
ATOM 1334 C CA . LYS A 1 85 ? -10.630 14.135 -4.069 1.00 8.88 85 LYS A CA 1
ATOM 1335 C C . LYS A 1 85 ? -11.097 12.860 -3.414 1.00 8.33 85 LYS A C 1
ATOM 1336 O O . LYS A 1 85 ? -11.489 11.909 -4.102 1.00 8.78 85 LYS A O 1
ATOM 1355 N N . MET A 1 86 ? -11.090 12.831 -2.087 1.00 8.00 86 MET A N 1
ATOM 1356 C CA . MET A 1 86 ? -11.580 11.664 -1.350 1.00 8.62 86 MET A CA 1
ATOM 1357 C C . MET A 1 86 ? -12.547 12.104 -0.254 1.00 8.58 86 MET A C 1
ATOM 1358 O O . MET A 1 86 ? -12.339 13.161 0.374 1.00 9.50 86 MET A O 1
ATOM 1372 N N . PRO A 1 87 ? -13.577 11.312 0.034 1.00 7.81 87 PRO A N 1
ATOM 1373 C CA . PRO A 1 87 ? -13.959 10.122 -0.719 1.00 8.08 87 PRO A CA 1
ATOM 1374 C C . PRO A 1 87 ? -14.668 10.497 -2.009 1.00 9.44 87 PRO A C 1
ATOM 1375 O O . PRO A 1 87 ? -15.480 11.448 -2.036 1.00 10.84 87 PRO A O 1
ATOM 1386 N N . THR A 1 88 ? -14.420 9.706 -3.063 1.00 7.50 88 THR A N 1
ATOM 1387 C CA . THR A 1 88 ? -15.188 9.812 -4.308 1.00 7.46 88 THR A CA 1
ATOM 1388 C C . THR A 1 88 ? -15.930 8.494 -4.473 1.00 7.04 88 THR A C 1
ATOM 1389 O O . THR A 1 88 ? -15.281 7.433 -4.503 1.00 7.86 88 THR A O 1
ATOM 1400 N N . ILE A 1 89 ? -17.252 8.553 -4.543 1.00 6.90 89 ILE A N 1
ATOM 1401 C CA A ILE A 1 89 ? -18.077 7.357 -4.661 0.50 6.15 89 ILE A CA 1
ATOM 1402 C CA B ILE A 1 89 ? -18.075 7.358 -4.663 0.50 6.61 89 ILE A CA 1
ATOM 1403 C C . ILE A 1 89 ? -18.598 7.317 -6.085 1.00 6.78 89 ILE A C 1
ATOM 1404 O O . ILE A 1 89 ? -19.395 8.178 -6.489 1.00 7.14 89 ILE A O 1
ATOM 1433 N N . GLN A 1 90 ? -18.119 6.354 -6.870 1.00 6.46 90 GLN A N 1
ATOM 1434 C CA . GLN A 1 90 ? -18.483 6.276 -8.288 1.00 6.47 90 GLN A CA 1
ATOM 1435 C C . GLN A 1 90 ? -19.419 5.144 -8.569 1.00 6.41 90 GLN A C 1
ATOM 1436 O O . GLN A 1 90 ? -19.258 4.043 -8.014 1.00 6.95 90 GLN A O 1
ATOM 1450 N N . LEU A 1 91 ? -20.362 5.370 -9.482 1.00 6.60 91 LEU A N 1
ATOM 1451 C CA . LEU A 1 91 ? -21.187 4.299 -10.036 1.00 6.55 91 LEU A CA 1
ATOM 1452 C C . LEU A 1 91 ? -20.633 3.970 -11.414 1.00 6.38 91 LEU A C 1
ATOM 1453 O O . LEU A 1 91 ? -20.502 4.874 -12.254 1.00 7.05 91 LEU A O 1
ATOM 1469 N N . TRP A 1 92 ? -20.273 2.692 -11.630 1.00 6.52 92 TRP A N 1
ATOM 1470 C CA . TRP A 1 92 ? -19.817 2.212 -12.915 1.00 6.59 92 TRP A CA 1
ATOM 1471 C C . TRP A 1 92 ? -20.828 1.254 -13.490 1.00 6.70 92 TRP A C 1
ATOM 1472 O O . TRP A 1 92 ? -21.496 0.517 -12.771 1.00 7.46 92 TRP A O 1
ATOM 1493 N N . LYS A 1 93 ? -20.910 1.244 -14.809 1.00 7.08 93 LYS A N 1
ATOM 1494 C CA . LYS A 1 93 ? -21.775 0.299 -15.513 1.00 7.24 93 LYS A CA 1
ATOM 1495 C C . LYS A 1 93 ? -21.232 0.182 -16.930 1.00 8.20 93 LYS A C 1
ATOM 1496 O O . LYS A 1 93 ? -20.651 1.143 -17.451 1.00 8.55 93 LYS A O 1
ATOM 1515 N N . ASP A 1 94 ? -21.382 -0.988 -17.569 1.00 8.40 94 ASP A N 1
ATOM 1516 C CA . ASP A 1 94 ? -20.883 -1.132 -18.943 1.00 9.09 94 ASP A CA 1
ATOM 1517 C C . ASP A 1 94 ? -19.422 -0.734 -19.062 1.00 9.33 94 ASP A C 1
ATOM 1518 O O . ASP A 1 94 ? -19.044 -0.047 -20.024 1.00 10.46 94 ASP A O 1
ATOM 1527 N N . GLY A 1 95 ? -18.623 -1.108 -18.072 1.00 8.66 95 GLY A N 1
ATOM 1528 C CA . GLY A 1 95 ? -17.183 -0.924 -18.156 1.00 8.76 95 GLY A CA 1
ATOM 1529 C C . GLY A 1 95 ? -16.673 0.474 -17.902 1.00 8.94 95 GLY A C 1
ATOM 1530 O O . GLY A 1 95 ? -15.471 0.680 -18.089 1.00 9.96 95 GLY A O 1
ATOM 1534 N N . GLU A 1 96 ? -17.507 1.427 -17.496 1.00 8.19 96 GLU A N 1
ATOM 1535 C CA . GLU A 1 96 ? -17.021 2.794 -17.317 1.00 9.33 96 GLU A CA 1
ATOM 1536 C C . GLU A 1 96 ? -17.768 3.491 -16.201 1.00 7.90 96 GLU A C 1
ATOM 1537 O O . GLU A 1 96 ? -18.857 3.089 -15.787 1.00 7.90 96 GLU A O 1
ATOM 1549 N N . MET A 1 97 ? -17.164 4.573 -15.733 1.00 8.29 97 MET A N 1
ATOM 1550 C CA . MET A 1 97 ? -17.794 5.418 -14.731 1.00 7.72 97 MET A CA 1
ATOM 1551 C C . MET A 1 97 ? -18.975 6.149 -15.368 1.00 7.76 97 MET A C 1
ATOM 1552 O O . MET A 1 97 ? -18.817 6.790 -16.422 1.00 9.59 97 MET A O 1
ATOM 1566 N N . LYS A 1 98 ? -20.129 6.037 -14.750 1.00 7.19 98 LYS A N 1
ATOM 1567 C CA . LYS A 1 98 ? -21.334 6.720 -15.218 1.00 7.80 98 LYS A CA 1
ATOM 1568 C C . LYS A 1 98 ? -21.631 7.980 -14.460 1.00 7.39 98 LYS A C 1
ATOM 1569 O O . LYS A 1 98 ? -22.170 8.939 -15.059 1.00 8.89 98 LYS A O 1
ATOM 1588 N N . ALA A 1 99 ? -21.322 8.038 -13.158 1.00 7.52 99 ALA A N 1
ATOM 1589 C CA . ALA A 1 99 ? -21.510 9.238 -12.367 1.00 7.48 99 ALA A CA 1
ATOM 1590 C C . ALA A 1 99 ? -20.724 9.073 -11.087 1.00 7.28 99 ALA A C 1
ATOM 1591 O O . ALA A 1 99 ? -20.287 7.947 -10.763 1.00 7.14 99 ALA A O 1
ATOM 1598 N N . GLU A 1 100 ? -20.573 10.161 -10.339 1.00 6.95 100 GLU A N 1
ATOM 1599 C CA . GLU A 1 100 ? -19.884 10.073 -9.062 1.00 7.31 100 GLU A CA 1
ATOM 1600 C C . GLU A 1 100 ? -20.448 11.101 -8.112 1.00 8.02 100 GLU A C 1
ATOM 1601 O O . GLU A 1 100 ? -21.101 12.088 -8.511 1.00 8.41 100 GLU A O 1
ATOM 1613 N N . VAL A 1 101 ? -20.148 10.879 -6.840 1.00 7.39 101 VAL A N 1
ATOM 1614 C CA . VAL A 1 101 ? -20.488 11.785 -5.747 1.00 7.96 101 VAL A CA 1
ATOM 1615 C C . VAL A 1 101 ? -19.217 12.036 -4.973 1.00 8.56 101 VAL A C 1
ATOM 1616 O O . VAL A 1 101 ? -18.502 11.090 -4.594 1.00 8.73 101 VAL A O 1
ATOM 1629 N N . ILE A 1 102 ? -18.973 13.301 -4.662 1.00 10.13 102 ILE A N 1
ATOM 1630 C CA . ILE A 1 102 ? -17.834 13.657 -3.836 1.00 10.82 102 ILE A CA 1
ATOM 1631 C C . ILE A 1 102 ? -18.320 13.857 -2.422 1.00 11.80 102 ILE A C 1
ATOM 1632 O O . ILE A 1 102 ? -19.248 14.638 -2.182 1.00 13.22 102 ILE A O 1
ATOM 1648 N N . GLY A 1 103 ? -17.717 13.154 -1.484 1.00 11.79 103 GLY A N 1
ATOM 1649 C CA . GLY A 1 103 ? -18.059 13.356 -0.088 1.00 14.85 103 GLY A CA 1
ATOM 1650 C C . GLY A 1 103 ? -17.358 14.587 0.460 1.00 24.53 103 GLY A C 1
ATOM 1651 O O . GLY A 1 103 ? -17.114 15.556 -0.261 1.00 27.04 103 GLY A O 1
ATOM 1655 N N . GLY A 1 104 ? -17.009 14.566 1.723 1.00 24.98 104 GLY A N 1
ATOM 1656 C CA . GLY A 1 104 ? -16.375 15.733 2.317 1.00 25.78 104 GLY A CA 1
ATOM 1657 C C . GLY A 1 104 ? -17.346 16.572 3.125 1.00 29.34 104 GLY A C 1
ATOM 1658 O O . GLY A 1 104 ? -17.077 17.750 3.371 1.00 32.54 104 GLY A O 1
ATOM 1662 N N . HIS A 1 105 ? -18.490 15.970 3.544 1.00 22.23 105 HIS A N 1
ATOM 1663 C CA . HIS A 1 105 ? -19.483 16.576 4.428 1.00 19.53 105 HIS A CA 1
ATOM 1664 C C . HIS A 1 105 ? -20.154 15.432 5.220 1.00 19.10 105 HIS A C 1
ATOM 1665 O O . HIS A 1 105 ? -19.655 14.310 5.131 1.00 17.89 105 HIS A O 1
ATOM 1679 N N . LYS A 1 106 ? -21.224 15.653 6.005 1.00 13.43 106 LYS A N 1
ATOM 1680 C CA . LYS A 1 106 ? -21.745 14.597 6.873 1.00 11.05 106 LYS A CA 1
ATOM 1681 C C . LYS A 1 106 ? -22.065 13.320 6.135 1.00 10.75 106 LYS A C 1
ATOM 1682 O O . LYS A 1 106 ? -22.715 13.380 5.083 1.00 10.76 106 LYS A O 1
ATOM 1701 N N . ALA A 1 107 ? -21.633 12.177 6.673 1.00 10.00 107 ALA A N 1
ATOM 1702 C CA . ALA A 1 107 ? -21.816 10.902 6.008 1.00 9.87 107 ALA A CA 1
ATOM 1703 C C . ALA A 1 107 ? -23.254 10.643 5.600 1.00 9.80 107 ALA A C 1
ATOM 1704 O O . ALA A 1 107 ? -23.478 10.197 4.473 1.00 9.28 107 ALA A O 1
ATOM 1711 N N . TRP A 1 108 ? -24.244 10.881 6.469 1.00 9.54 108 TRP A N 1
ATOM 1712 C CA . TRP A 1 108 ? -25.617 10.540 6.079 1.00 9.67 108 TRP A CA 1
ATOM 1713 C C . TRP A 1 108 ? -26.025 11.279 4.809 1.00 9.16 108 TRP A C 1
ATOM 1714 O O . TRP A 1 108 ? -26.798 10.755 4.018 1.00 8.54 108 TRP A O 1
ATOM 1735 N N . LEU A 1 109 ? -25.573 12.505 4.667 1.00 8.64 109 LEU A N 1
ATOM 1736 C CA . LEU A 1 109 ? -25.982 13.366 3.565 1.00 8.62 109 LEU A CA 1
ATOM 1737 C C . LEU A 1 109 ? -25.260 12.939 2.272 1.00 8.10 109 LEU A C 1
ATOM 1738 O O . LEU A 1 109 ? -25.842 12.952 1.184 1.00 8.50 109 LEU A O 1
ATOM 1754 N N . VAL A 1 110 ? -24.002 12.496 2.392 1.00 8.26 110 VAL A N 1
ATOM 1755 C CA . VAL A 1 110 ? -23.311 11.893 1.253 1.00 8.08 110 VAL A CA 1
ATOM 1756 C C . VAL A 1 110 ? -24.074 10.655 0.812 1.00 8.14 110 VAL A C 1
ATOM 1757 O O . VAL A 1 110 ? -24.309 10.454 -0.389 1.00 7.85 110 VAL A O 1
ATOM 1770 N N . ILE A 1 111 ? -24.478 9.825 1.765 1.00 8.20 111 ILE A N 1
ATOM 1771 C CA . ILE A 1 111 ? -25.214 8.609 1.422 1.00 7.73 111 ILE A CA 1
ATOM 1772 C C . ILE A 1 111 ? -26.480 8.921 0.673 1.00 7.77 111 ILE A C 1
ATOM 1773 O O . ILE A 1 111 ? -26.803 8.222 -0.286 1.00 7.74 111 ILE A O 1
ATOM 1789 N N . GLU A 1 112 ? -27.247 9.948 1.097 1.00 7.60 112 GLU A N 1
ATOM 1790 C CA . GLU A 1 112 ? -28.489 10.239 0.366 1.00 7.19 112 GLU A CA 1
ATOM 1791 C C . GLU A 1 112 ? -28.204 10.667 -1.065 1.00 7.53 112 GLU A C 1
ATOM 1792 O O . GLU A 1 112 ? -28.981 10.326 -1.966 1.00 7.62 112 GLU A O 1
ATOM 1804 N N . GLU A 1 113 ? -27.121 11.379 -1.307 1.00 7.25 113 GLU A N 1
ATOM 1805 C CA . GLU A 1 113 ? -26.751 11.783 -2.667 1.00 7.01 113 GLU A CA 1
ATOM 1806 C C . GLU A 1 113 ? -26.317 10.546 -3.483 1.00 7.09 113 GLU A C 1
ATOM 1807 O O . GLU A 1 113 ? -26.642 10.437 -4.668 1.00 7.18 113 GLU A O 1
ATOM 1819 N N . VAL A 1 114 ? -25.581 9.629 -2.866 1.00 6.82 114 VAL A N 1
ATOM 1820 C CA . VAL A 1 114 ? -25.219 8.370 -3.524 1.00 7.05 114 VAL A CA 1
ATOM 1821 C C . VAL A 1 114 ? -26.480 7.569 -3.845 1.00 7.26 114 VAL A C 1
ATOM 1822 O O . VAL A 1 114 ? -26.568 6.980 -4.922 1.00 7.58 114 VAL A O 1
ATOM 1835 N N . ARG A 1 115 ? -27.439 7.532 -2.925 1.00 7.68 115 ARG A N 1
ATOM 1836 C CA . ARG A 1 115 ? -28.684 6.809 -3.181 1.00 7.81 115 ARG A CA 1
ATOM 1837 C C . ARG A 1 115 ? -29.403 7.364 -4.403 1.00 7.99 115 ARG A C 1
ATOM 1838 O O . ARG A 1 115 ? -29.916 6.619 -5.226 1.00 8.09 115 ARG A O 1
ATOM 1859 N N . GLU A 1 116 ? -29.455 8.700 -4.523 1.00 7.69 116 GLU A N 1
ATOM 1860 C CA . GLU A 1 116 ? -30.077 9.343 -5.684 1.00 7.49 116 GLU A CA 1
ATOM 1861 C C . GLU A 1 116 ? -29.363 8.901 -6.974 1.00 7.53 116 GLU A C 1
ATOM 1862 O O . GLU A 1 116 ? -30.032 8.576 -7.966 1.00 7.93 116 GLU A O 1
ATOM 1874 N N . MET A 1 117 ? -28.024 8.902 -6.945 1.00 7.18 117 MET A N 1
ATOM 1875 C CA . MET A 1 117 ? -27.242 8.462 -8.094 1.00 7.09 117 MET A CA 1
ATOM 1876 C C . MET A 1 117 ? -27.601 7.002 -8.458 1.00 7.37 117 MET A C 1
ATOM 1877 O O . MET A 1 117 ? -27.809 6.673 -9.627 1.00 7.89 117 MET A O 1
ATOM 1891 N N . ILE A 1 118 ? -27.643 6.129 -7.460 1.00 7.37 118 ILE A N 1
ATOM 1892 C CA . ILE A 1 118 ? -28.015 4.743 -7.707 1.00 7.57 118 ILE A CA 1
ATOM 1893 C C . ILE A 1 118 ? -29.410 4.668 -8.341 1.00 8.21 118 ILE A C 1
ATOM 1894 O O . ILE A 1 118 ? -29.587 3.932 -9.311 1.00 8.72 118 ILE A O 1
ATOM 1910 N N . GLN A 1 119 ? -30.384 5.424 -7.824 1.00 8.41 119 GLN A N 1
ATOM 1911 C CA . GLN A 1 119 ? -31.731 5.394 -8.402 1.00 9.26 119 GLN A CA 1
ATOM 1912 C C . GLN A 1 119 ? -31.711 5.768 -9.867 1.00 9.86 119 GLN A C 1
ATOM 1913 O O . GLN A 1 119 ? -32.547 5.272 -10.646 1.00 10.61 119 GLN A O 1
ATOM 1927 N N . LYS A 1 120 ? -30.837 6.686 -10.264 1.00 8.86 120 LYS A N 1
ATOM 1928 C CA . LYS A 1 120 ? -30.798 7.107 -11.658 1.00 9.33 120 LYS A CA 1
ATOM 1929 C C . LYS A 1 120 ? -30.345 5.991 -12.581 1.00 10.18 120 LYS A C 1
ATOM 1930 O O . LYS A 1 120 ? -30.831 5.917 -13.717 1.00 11.08 120 LYS A O 1
ATOM 1949 N N . PHE A 1 121 ? -29.392 5.163 -12.153 1.00 8.73 121 PHE A N 1
ATOM 1950 C CA . PHE A 1 121 ? -28.740 4.208 -13.040 1.00 9.75 121 PHE A CA 1
ATOM 1951 C C . PHE A 1 121 ? -29.075 2.747 -12.816 1.00 12.08 121 PHE A C 1
ATOM 1952 O O . PHE A 1 121 ? -28.798 1.949 -13.725 1.00 12.59 121 PHE A O 1
ATOM 1969 N N . VAL A 1 122 ? -29.675 2.375 -11.702 1.00 10.47 122 VAL A N 1
ATOM 1970 C CA . VAL A 1 122 ? -29.988 0.964 -11.451 1.00 11.92 122 VAL A CA 1
ATOM 1971 C C . VAL A 1 122 ? -31.108 0.445 -12.362 1.00 13.20 122 VAL A C 1
ATOM 1972 O O . VAL A 1 122 ? -31.182 -0.797 -12.531 1.00 15.53 122 VAL A O 1
#

Organism: Populus tremula x Populus tremuloides (NCBI:txid47664)

Radius of gyration: 12.88 Å; Cα contacts (8 Å, |Δi|>4): 213; chains: 1; bounding box: 31×27×28 Å

Secondary structure (DSSP, 8-state):
----PPEEP-SHHHHHHHHHHHHHHT--EEEEEE-TT-HHHHHHHHHHHHHHHHTTTT-EEEEEETTTS-HHHHHHHT--SSSEEEEEETTEEEEEEE--S-HHHHHHHHHHHHHHH-

Foldseek 3Di:
DQFAAAAEQAAPVSLVVVQVVCVVVQAKEKEWEAAPPPVQSVVLRRVVRRVQVVQVVHYHHHYYHCVPHDVRRVVLVVDDAPGKMFIGGPSHTDDIFHDDDHNVVSVVVVVVVNVVRD

Nearest PDB structures (foldseek):
  5nym-assembly1_A  TM=1.008E+00  e=9.456E-25  Populus tremula x Populus tremuloides
  5nyo-assembly1_A  TM=9.892E-01  e=1.778E-23  Populus tremula x Populus tremuloides
  5nyl-assembly1_A  TM=9.901E-01  e=1.985E-22  Populus tremula x Populus tremuloides
  5nyl-assembly2_B  TM=9.931E-01  e=2.948E-19  Populus tremula x Populus tremuloides
  6g62-assembly1_A  TM=7.978E-01  e=3.971E-08  Arabidopsis thaliana

B-factor: mean 13.4, std 9.04, range [3.0, 61.7]